Protein AF-A0AAD5LIH3-F1 (afdb_monomer)

Radius of gyration: 23.71 Å; Cα contacts (8 Å, |Δi|>4): 132; chains: 1; bounding box: 50×35×75 Å

Structure (mmCIF, N/CA/C/O backbone):
data_AF-A0AAD5LIH3-F1
#
_entry.id   AF-A0AAD5LIH3-F1
#
loop_
_atom_site.group_PDB
_atom_site.id
_atom_site.type_symbol
_atom_site.label_atom_id
_atom_site.label_alt_id
_atom_site.label_comp_id
_atom_site.label_asym_id
_atom_site.label_entity_id
_atom_site.label_seq_id
_atom_site.pdbx_PDB_ins_code
_atom_site.Cartn_x
_atom_site.Cartn_y
_atom_site.Cartn_z
_atom_site.occupancy
_atom_site.B_iso_or_equiv
_atom_site.auth_seq_id
_atom_site.auth_comp_id
_atom_site.auth_asym_id
_atom_site.auth_atom_id
_atom_site.pdbx_PDB_model_num
ATOM 1 N N . MET A 1 1 ? 1.725 20.901 -11.394 1.00 54.34 1 MET A N 1
ATOM 2 C CA . MET A 1 1 ? 1.990 19.888 -10.342 1.00 54.34 1 MET A CA 1
ATOM 3 C C . MET A 1 1 ? 0.879 18.841 -10.185 1.00 54.34 1 MET A C 1
ATOM 5 O O . MET A 1 1 ? 1.201 17.726 -9.804 1.00 54.34 1 MET A O 1
ATOM 9 N N . GLY A 1 2 ? -0.390 19.129 -10.520 1.00 70.94 2 GLY A N 1
ATOM 10 C CA . GLY A 1 2 ? -1.503 18.180 -10.317 1.00 70.94 2 GLY A CA 1
ATOM 11 C C . GLY A 1 2 ? -1.483 16.903 -11.174 1.00 70.94 2 GLY A C 1
ATOM 12 O O . GLY A 1 2 ? -1.737 15.829 -10.645 1.00 70.94 2 GLY A O 1
ATOM 13 N N . ALA A 1 3 ? -1.128 16.981 -12.462 1.00 75.25 3 ALA A N 1
ATOM 14 C CA . ALA A 1 3 ? -1.187 15.821 -13.367 1.00 75.25 3 ALA A CA 1
ATOM 15 C C . ALA A 1 3 ? -0.212 14.690 -12.984 1.00 75.25 3 ALA A C 1
ATOM 17 O O . ALA A 1 3 ? -0.592 13.523 -12.972 1.00 75.25 3 ALA A O 1
ATOM 18 N N . ASN A 1 4 ? 1.020 15.033 -12.595 1.00 79.81 4 ASN A N 1
ATOM 19 C CA . ASN A 1 4 ? 2.014 14.049 -12.150 1.00 79.81 4 ASN A CA 1
ATOM 20 C C . ASN A 1 4 ? 1.585 13.374 -10.842 1.00 79.81 4 ASN A C 1
ATOM 22 O O . ASN A 1 4 ? 1.764 12.173 -10.677 1.00 79.81 4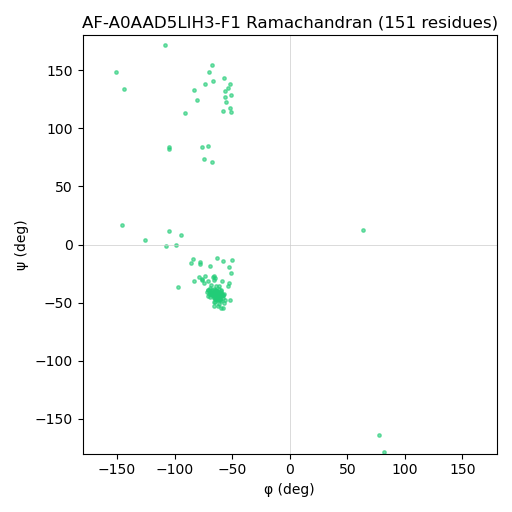 ASN A O 1
ATOM 26 N N . PHE A 1 5 ? 0.983 14.140 -9.928 1.00 79.31 5 PHE A N 1
ATOM 27 C CA . PHE A 1 5 ? 0.483 13.610 -8.662 1.00 79.31 5 PHE A CA 1
ATOM 28 C C . PHE A 1 5 ? -0.718 12.683 -8.873 1.00 79.31 5 PHE A C 1
ATOM 30 O O . PHE A 1 5 ? -0.786 11.613 -8.270 1.00 79.31 5 PHE A O 1
ATOM 37 N N . PHE A 1 6 ? -1.632 13.064 -9.769 1.00 84.19 6 PHE A N 1
ATOM 38 C CA . PHE A 1 6 ? -2.759 12.231 -10.173 1.00 84.19 6 PHE A CA 1
ATOM 39 C C . PHE A 1 6 ? -2.285 10.909 -10.782 1.00 84.19 6 PHE A C 1
ATOM 41 O O . PHE A 1 6 ? -2.724 9.854 -10.339 1.00 84.19 6 PHE A O 1
ATOM 48 N N . LEU A 1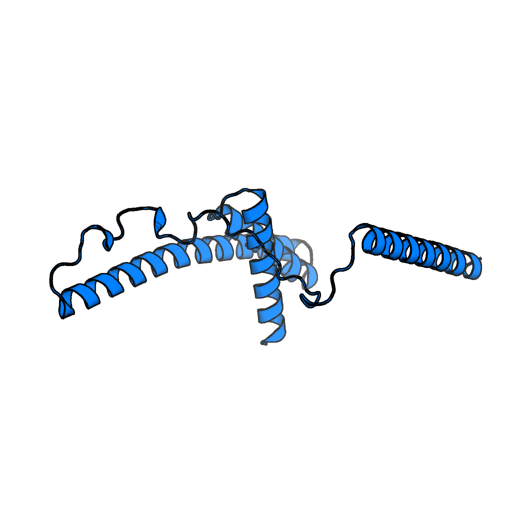 7 ? -1.340 10.957 -11.727 1.00 85.56 7 LEU A N 1
ATOM 49 C CA . LEU A 1 7 ? -0.777 9.764 -12.361 1.00 85.56 7 LEU A CA 1
ATOM 50 C C . LEU A 1 7 ? -0.152 8.825 -11.330 1.00 85.56 7 LEU A C 1
ATOM 52 O O . LEU A 1 7 ? -0.581 7.681 -11.229 1.00 85.56 7 LEU A O 1
ATOM 56 N N . VAL A 1 8 ? 0.774 9.317 -10.503 1.00 84.69 8 VAL A N 1
ATOM 57 C CA . VAL A 1 8 ? 1.420 8.511 -9.452 1.00 84.69 8 VAL A CA 1
ATOM 58 C C . VAL A 1 8 ? 0.390 7.902 -8.497 1.00 84.69 8 VAL A C 1
ATOM 60 O O . VAL A 1 8 ? 0.483 6.720 -8.175 1.00 84.69 8 VAL A O 1
ATOM 63 N N . SER A 1 9 ? -0.622 8.672 -8.089 1.00 82.75 9 SER A N 1
ATOM 64 C CA . SER A 1 9 ? -1.673 8.184 -7.187 1.00 82.75 9 SER A CA 1
ATOM 65 C C . SER A 1 9 ? -2.549 7.119 -7.849 1.00 82.75 9 SER A C 1
ATOM 67 O O . SER A 1 9 ? -2.837 6.096 -7.237 1.00 82.75 9 SER A O 1
ATOM 69 N N . SER A 1 10 ? -2.951 7.329 -9.105 1.00 86.62 10 SER A N 1
ATOM 70 C CA . SER A 1 10 ? -3.769 6.372 -9.855 1.00 86.62 10 SER A CA 1
ATOM 71 C C . SER A 1 10 ? -3.020 5.062 -10.111 1.00 86.62 10 SER A C 1
ATOM 73 O O . SER A 1 10 ? -3.580 3.988 -9.901 1.00 86.62 10 SER A O 1
ATOM 75 N N . THR A 1 11 ? -1.734 5.131 -10.466 1.00 87.50 11 THR A N 1
ATOM 76 C CA . THR A 1 11 ? -0.868 3.962 -10.662 1.00 87.50 11 THR A CA 1
ATOM 77 C C . THR A 1 11 ? -0.682 3.195 -9.356 1.00 87.50 11 THR A C 1
ATOM 79 O O . THR A 1 11 ? -0.807 1.975 -9.336 1.00 87.50 11 THR A O 1
ATOM 82 N N . TYR A 1 12 ? -0.464 3.901 -8.243 1.00 87.62 12 TYR A N 1
ATOM 83 C CA . TYR A 1 12 ? -0.374 3.270 -6.929 1.00 87.62 12 TYR A CA 1
ATOM 84 C C . TYR A 1 12 ? -1.677 2.551 -6.548 1.00 87.62 12 TYR A C 1
ATOM 86 O O . TYR A 1 12 ? -1.639 1.376 -6.199 1.00 87.62 12 TYR A O 1
ATOM 94 N N . LEU A 1 13 ? -2.826 3.230 -6.649 1.00 86.38 13 LEU A N 1
ATOM 95 C CA . LEU A 1 13 ? -4.124 2.668 -6.257 1.00 86.38 13 LEU A CA 1
ATOM 96 C C . LEU A 1 13 ? -4.518 1.466 -7.118 1.00 86.38 13 LEU A C 1
ATOM 98 O O . LEU A 1 13 ? -5.001 0.468 -6.593 1.00 86.38 13 LEU A O 1
ATOM 102 N N . THR A 1 14 ? -4.298 1.550 -8.430 1.00 87.88 14 THR A N 1
ATOM 103 C CA . THR A 1 14 ? -4.582 0.439 -9.348 1.00 87.88 14 THR A CA 1
ATOM 104 C C . THR A 1 14 ? -3.694 -0.766 -9.058 1.00 87.88 14 THR A C 1
ATOM 106 O O . THR A 1 14 ? -4.204 -1.880 -8.978 1.00 87.88 14 THR A O 1
ATOM 109 N N . LEU A 1 15 ? -2.393 -0.563 -8.828 1.00 87.62 15 LEU A N 1
ATOM 110 C CA . LEU A 1 15 ? -1.489 -1.647 -8.441 1.00 87.62 15 LEU A CA 1
ATOM 111 C C . LEU A 1 15 ? -1.861 -2.249 -7.086 1.00 87.62 15 LEU A C 1
ATOM 113 O O . LEU A 1 15 ? -1.861 -3.469 -6.954 1.00 87.62 15 LEU A O 1
ATOM 117 N N . GLU A 1 16 ? -2.207 -1.424 -6.098 1.00 85.88 16 GLU A N 1
ATOM 118 C CA . GLU A 1 16 ? -2.651 -1.902 -4.787 1.00 85.88 16 GLU A CA 1
ATOM 119 C C . GLU A 1 16 ? -3.894 -2.793 -4.921 1.00 85.88 16 GLU A C 1
ATOM 121 O O . GLU A 1 16 ? -3.933 -3.870 -4.332 1.00 85.88 16 GLU A O 1
ATOM 126 N N . GLU A 1 17 ? -4.875 -2.387 -5.731 1.00 83.44 17 GLU A N 1
ATOM 127 C CA . GLU A 1 17 ? -6.113 -3.142 -5.935 1.00 83.44 17 GLU A CA 1
ATOM 128 C C . GLU A 1 17 ? -5.874 -4.456 -6.693 1.00 83.44 17 GLU A C 1
ATOM 130 O O . GLU A 1 17 ? -6.382 -5.502 -6.294 1.00 83.44 17 GLU A O 1
ATOM 135 N N . VAL A 1 18 ? -5.047 -4.437 -7.746 1.00 85.31 18 VAL A N 1
ATOM 136 C CA . VAL A 1 18 ? -4.687 -5.643 -8.511 1.00 85.31 18 VAL A CA 1
ATOM 137 C C . VAL A 1 18 ? -3.929 -6.640 -7.636 1.00 85.31 18 VAL A C 1
ATOM 139 O O . VAL A 1 18 ? -4.247 -7.830 -7.644 1.00 85.31 18 VAL A O 1
ATOM 142 N N . ILE A 1 19 ? -2.946 -6.170 -6.861 1.00 83.94 19 ILE A N 1
ATOM 143 C CA . ILE A 1 19 ? -2.170 -7.033 -5.966 1.00 83.94 19 ILE A CA 1
ATOM 144 C C . ILE A 1 19 ? -3.083 -7.583 -4.871 1.00 83.94 19 ILE A C 1
ATOM 146 O O . ILE A 1 19 ? -3.062 -8.787 -4.642 1.00 83.94 19 ILE A O 1
ATOM 150 N N . ALA A 1 20 ? -3.923 -6.747 -4.248 1.00 82.31 20 ALA A N 1
ATOM 151 C CA . ALA A 1 20 ? -4.863 -7.190 -3.218 1.00 82.31 20 ALA A CA 1
ATOM 152 C C . ALA A 1 20 ? -5.838 -8.245 -3.751 1.00 82.31 20 ALA A C 1
ATOM 154 O O . ALA A 1 20 ? -6.102 -9.235 -3.073 1.00 82.31 20 ALA A O 1
ATOM 155 N N . HIS A 1 21 ? -6.341 -8.060 -4.973 1.00 81.88 21 HIS A N 1
ATOM 156 C CA . HIS A 1 21 ? -7.215 -9.021 -5.635 1.00 81.88 21 HIS A CA 1
ATOM 157 C C . HIS A 1 21 ? -6.510 -10.359 -5.885 1.00 81.88 21 HIS A C 1
ATOM 159 O O . HIS A 1 21 ? -7.092 -11.413 -5.647 1.00 81.88 21 HIS A O 1
ATOM 165 N N . GLN A 1 22 ? -5.248 -10.341 -6.323 1.00 82.00 22 GLN A N 1
ATOM 166 C CA . GLN A 1 22 ? -4.478 -11.568 -6.551 1.00 82.00 22 GLN A CA 1
ATOM 167 C C . GLN A 1 22 ? -4.092 -12.289 -5.256 1.00 82.00 22 GLN A C 1
ATOM 169 O O . GLN A 1 22 ? -4.114 -13.516 -5.206 1.00 82.00 22 GLN A O 1
ATOM 174 N N . THR A 1 23 ? -3.732 -11.552 -4.207 1.00 80.00 23 THR A N 1
ATOM 175 C CA . THR A 1 23 ? -3.326 -12.134 -2.919 1.00 80.00 23 THR A CA 1
ATOM 176 C C . THR A 1 23 ? -4.517 -12.476 -2.023 1.00 80.00 23 THR A C 1
ATOM 178 O O . THR A 1 23 ? -4.341 -13.142 -1.003 1.00 80.00 23 THR A O 1
ATOM 181 N N . GLY A 1 24 ? -5.719 -11.999 -2.366 1.00 75.81 24 GLY A N 1
ATOM 182 C CA . GLY A 1 24 ? -6.924 -12.104 -1.542 1.00 75.81 24 GLY A CA 1
ATOM 183 C C . GLY A 1 24 ? -6.820 -11.355 -0.210 1.00 75.81 24 GLY A C 1
ATOM 184 O O . GLY A 1 24 ? -7.624 -11.595 0.690 1.00 75.81 24 GLY A O 1
ATOM 185 N N . ARG A 1 25 ? -5.806 -10.494 -0.045 1.00 74.31 25 ARG A N 1
ATOM 186 C CA . ARG A 1 25 ? -5.497 -9.792 1.206 1.00 74.31 25 ARG A CA 1
ATOM 187 C C . ARG A 1 25 ? -4.983 -8.389 0.930 1.00 74.31 25 ARG A C 1
ATOM 189 O O . ARG A 1 25 ? -4.080 -8.184 0.114 1.00 74.31 25 ARG A O 1
ATOM 196 N N . ARG A 1 26 ? -5.514 -7.421 1.670 1.00 76.19 26 ARG A N 1
ATOM 197 C CA . ARG A 1 26 ? -5.064 -6.032 1.631 1.00 76.19 26 ARG A CA 1
ATOM 198 C C . ARG A 1 26 ? -4.251 -5.751 2.892 1.00 76.19 26 ARG A C 1
ATOM 200 O O . ARG A 1 26 ? -4.770 -5.216 3.857 1.00 76.19 26 ARG A O 1
ATOM 207 N N . ASP A 1 27 ? -2.976 -6.136 2.868 1.00 80.19 27 ASP A N 1
ATOM 208 C CA . ASP A 1 27 ? -2.047 -5.980 3.995 1.00 80.19 27 ASP A CA 1
ATOM 209 C C . ASP A 1 27 ? -1.004 -4.884 3.712 1.00 80.19 27 ASP A C 1
ATOM 211 O O . ASP A 1 27 ? -0.857 -4.408 2.582 1.00 80.19 27 ASP A O 1
ATOM 215 N N . TRP A 1 28 ? -0.208 -4.519 4.724 1.00 81.12 28 TRP A N 1
ATOM 216 C CA . TRP A 1 28 ? 0.915 -3.581 4.570 1.00 81.12 28 TRP A CA 1
ATOM 217 C C . TRP A 1 28 ? 1.878 -3.993 3.445 1.00 81.12 28 TRP A C 1
ATOM 219 O O . TRP A 1 28 ? 2.412 -3.131 2.750 1.00 81.12 28 TRP A O 1
ATOM 229 N N . ALA A 1 29 ? 2.049 -5.301 3.220 1.00 83.69 29 ALA A N 1
ATOM 230 C CA . ALA A 1 29 ? 2.863 -5.846 2.138 1.00 83.69 29 ALA A CA 1
ATOM 231 C C . ALA A 1 29 ? 2.306 -5.472 0.755 1.00 83.69 29 ALA A C 1
ATOM 233 O O . ALA A 1 29 ? 3.071 -5.086 -0.126 1.00 83.69 29 ALA A O 1
ATOM 234 N N . THR A 1 30 ? 0.982 -5.507 0.575 1.00 84.56 30 THR A N 1
ATOM 235 C CA . THR A 1 30 ? 0.308 -5.086 -0.661 1.00 84.56 30 THR A CA 1
ATOM 236 C C . THR A 1 30 ? 0.595 -3.610 -0.951 1.00 84.56 30 THR A C 1
ATOM 238 O O . THR A 1 30 ? 1.015 -3.265 -2.057 1.00 84.56 30 THR A O 1
ATOM 241 N N . GLY A 1 31 ? 0.464 -2.748 0.066 1.00 83.19 31 GLY A N 1
ATOM 242 C CA . GLY A 1 31 ? 0.799 -1.324 -0.036 1.00 83.19 31 GLY A CA 1
ATOM 243 C C . GLY A 1 31 ? 2.283 -1.086 -0.336 1.00 83.19 31 GLY A C 1
ATOM 244 O O . GLY A 1 31 ? 2.623 -0.273 -1.195 1.00 83.19 31 GLY A O 1
ATOM 245 N N . SER A 1 32 ? 3.187 -1.834 0.303 1.00 87.38 32 SER A N 1
ATOM 246 C CA . SER A 1 32 ? 4.627 -1.742 0.043 1.00 87.38 32 SER A CA 1
ATOM 247 C C . SER A 1 32 ? 5.018 -2.176 -1.365 1.00 87.38 32 SER A C 1
ATOM 249 O O . SER A 1 32 ? 5.849 -1.517 -1.984 1.00 87.38 32 SER A O 1
ATOM 251 N N . VAL A 1 33 ? 4.441 -3.254 -1.897 1.00 90.31 33 VAL A N 1
ATOM 252 C CA . VAL A 1 33 ? 4.761 -3.733 -3.250 1.00 90.31 33 VAL A CA 1
ATOM 253 C C . VAL A 1 33 ? 4.233 -2.758 -4.304 1.00 90.31 33 VAL A C 1
ATOM 255 O O . VAL A 1 33 ? 4.982 -2.376 -5.205 1.00 90.31 33 VAL A O 1
ATOM 258 N N . ALA A 1 34 ? 2.993 -2.280 -4.156 1.00 88.31 34 ALA A N 1
ATOM 259 C CA . ALA A 1 34 ? 2.431 -1.249 -5.031 1.00 88.31 34 ALA A CA 1
ATOM 260 C C . ALA A 1 34 ? 3.264 0.045 -4.986 1.00 88.31 34 ALA A C 1
ATOM 262 O O . ALA A 1 34 ? 3.583 0.638 -6.023 1.00 88.31 34 ALA A O 1
ATOM 263 N N . GLY A 1 35 ? 3.684 0.450 -3.785 1.00 87.94 35 GLY A N 1
ATOM 264 C CA . GLY A 1 35 ? 4.563 1.591 -3.557 1.00 87.94 35 GLY A CA 1
ATOM 265 C C . GLY A 1 35 ? 5.941 1.422 -4.197 1.00 87.94 35 GLY A C 1
ATOM 266 O O . GLY A 1 35 ? 6.411 2.336 -4.874 1.00 87.94 35 GLY A O 1
ATOM 267 N N . ALA A 1 36 ? 6.570 0.253 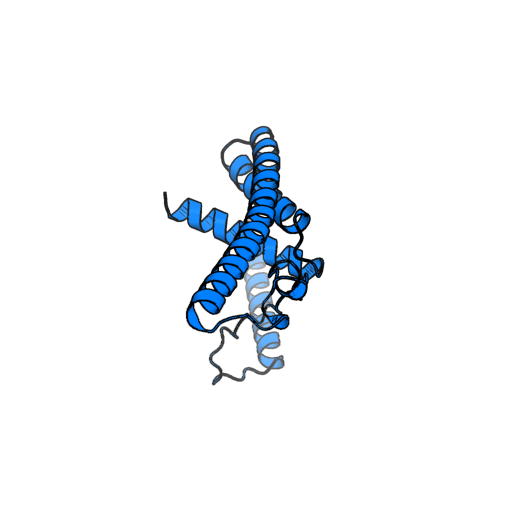-4.049 1.00 91.00 36 ALA A N 1
ATOM 268 C CA . ALA A 1 36 ? 7.864 -0.056 -4.655 1.00 91.00 36 ALA A CA 1
ATOM 269 C C . ALA A 1 36 ? 7.817 -0.005 -6.180 1.00 91.00 36 ALA A C 1
ATOM 271 O O . ALA A 1 36 ? 8.676 0.619 -6.805 1.00 91.00 36 ALA A O 1
ATOM 272 N N . ALA A 1 37 ? 6.804 -0.636 -6.776 1.00 88.88 37 ALA A N 1
ATOM 273 C CA . ALA A 1 37 ? 6.621 -0.656 -8.219 1.00 88.88 37 ALA A CA 1
ATOM 274 C C . ALA A 1 37 ? 6.409 0.763 -8.763 1.00 88.88 37 ALA A C 1
ATOM 276 O O . ALA A 1 37 ? 7.103 1.183 -9.687 1.00 88.88 37 ALA A O 1
ATOM 277 N N . THR A 1 38 ? 5.522 1.536 -8.133 1.00 89.19 38 THR A N 1
ATOM 278 C CA . THR A 1 38 ? 5.209 2.905 -8.560 1.00 89.19 38 THR A CA 1
ATOM 279 C C . THR A 1 38 ? 6.413 3.834 -8.386 1.00 89.19 38 THR A C 1
ATOM 281 O O . THR A 1 38 ? 6.845 4.491 -9.334 1.00 89.19 38 THR A O 1
ATOM 284 N N . GLY A 1 39 ? 7.002 3.873 -7.189 1.00 86.25 39 GLY A N 1
ATOM 285 C CA . GLY A 1 39 ? 8.137 4.743 -6.881 1.00 86.25 39 GLY A CA 1
ATOM 286 C C . GLY A 1 39 ? 9.385 4.392 -7.689 1.00 86.25 39 GLY A C 1
ATOM 287 O O . GLY A 1 39 ? 10.069 5.285 -8.190 1.00 86.25 39 GLY A O 1
ATOM 288 N N . GLY A 1 40 ? 9.654 3.098 -7.878 1.00 87.25 40 GLY A N 1
ATOM 289 C CA . GLY A 1 40 ? 10.784 2.629 -8.670 1.00 87.25 40 GLY A CA 1
ATOM 290 C C . GLY A 1 40 ? 10.637 2.921 -10.157 1.00 87.25 40 GLY A C 1
ATOM 291 O O . GLY A 1 40 ? 11.598 3.364 -10.787 1.00 87.25 40 GLY A O 1
ATOM 292 N N . PHE A 1 41 ? 9.431 2.752 -10.705 1.00 88.50 41 PHE A N 1
ATOM 293 C CA . PHE A 1 41 ? 9.137 3.052 -12.103 1.00 88.50 41 PHE A CA 1
ATOM 294 C C . PHE A 1 41 ? 9.346 4.537 -12.423 1.00 88.50 41 PHE A C 1
ATOM 296 O O . PHE A 1 41 ? 10.129 4.871 -13.313 1.00 88.50 41 PHE A O 1
ATOM 303 N N . TYR A 1 42 ? 8.724 5.443 -11.660 1.00 87.00 42 TYR A N 1
ATOM 304 C CA . TYR A 1 42 ? 8.824 6.880 -11.935 1.00 87.00 42 TYR A CA 1
ATOM 305 C C . TYR A 1 42 ? 10.212 7.454 -11.617 1.00 87.00 42 TYR A C 1
ATOM 307 O O . TYR A 1 42 ? 10.731 8.258 -12.392 1.00 87.00 42 TYR A O 1
ATOM 315 N N . ALA A 1 43 ? 10.863 7.026 -10.528 1.00 85.50 43 ALA A N 1
ATOM 316 C CA . ALA A 1 43 ? 12.223 7.478 -10.221 1.00 85.50 43 ALA A CA 1
ATOM 317 C C . ALA A 1 43 ? 13.257 6.937 -11.227 1.00 85.50 43 ALA A C 1
ATOM 319 O O . ALA A 1 43 ? 14.211 7.640 -11.584 1.00 85.50 43 ALA A O 1
ATOM 320 N N . GLY A 1 44 ? 13.047 5.708 -11.712 1.00 83.31 44 GLY A N 1
ATOM 321 C CA . GLY A 1 44 ? 13.864 5.073 -12.743 1.00 83.31 44 GLY A CA 1
ATOM 322 C C . GLY A 1 44 ? 13.751 5.770 -14.097 1.00 83.31 44 GLY A C 1
ATOM 323 O O . GLY A 1 44 ? 14.775 6.028 -14.727 1.00 83.31 44 GLY A O 1
ATOM 324 N N . LEU A 1 45 ? 12.532 6.144 -14.497 1.00 85.75 45 LEU A N 1
ATOM 325 C CA . LEU A 1 45 ? 12.262 6.898 -15.727 1.00 85.75 45 LEU A CA 1
ATOM 326 C C . LEU A 1 45 ? 12.972 8.253 -15.760 1.00 85.75 45 LEU A C 1
ATOM 328 O O . LEU A 1 45 ? 13.516 8.642 -16.788 1.00 85.75 45 LEU A O 1
ATOM 332 N N . VAL A 1 46 ? 12.974 8.972 -14.637 1.00 82.00 46 VAL A N 1
ATOM 333 C CA . VAL A 1 46 ? 13.509 10.341 -14.578 1.00 82.00 46 VAL A CA 1
ATOM 334 C C . VAL A 1 46 ? 15.027 10.368 -14.394 1.0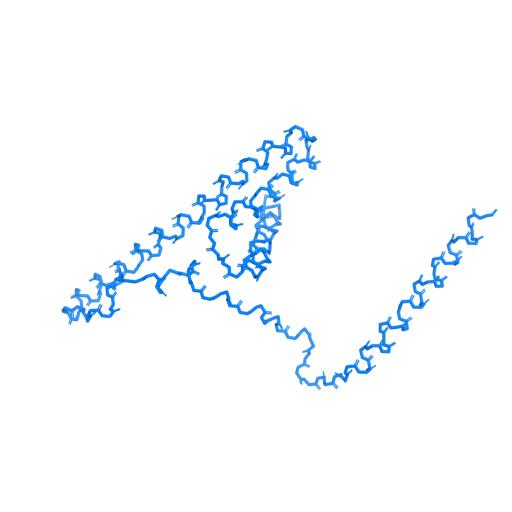0 82.00 46 VAL A C 1
ATOM 336 O O . VAL A 1 46 ? 15.683 11.309 -14.833 1.00 82.00 46 VAL A O 1
ATOM 339 N N . SER A 1 47 ? 15.604 9.378 -13.709 1.00 80.56 47 SER A N 1
ATOM 340 C CA . SER A 1 47 ? 16.972 9.514 -13.183 1.00 80.56 47 SER A CA 1
ATOM 341 C C . SER A 1 47 ? 17.809 8.229 -13.170 1.00 80.56 47 SER A C 1
ATOM 343 O O . SER A 1 47 ? 18.856 8.168 -12.523 1.00 80.56 47 SER A O 1
ATOM 345 N N . GLY A 1 48 ? 17.386 7.212 -13.924 1.00 83.31 48 GLY A N 1
ATOM 346 C CA . GLY A 1 48 ? 18.159 5.998 -14.166 1.00 83.31 48 GLY A CA 1
ATOM 347 C C . GLY A 1 48 ? 18.072 4.949 -13.052 1.00 83.31 48 GLY A C 1
ATOM 348 O O . GLY A 1 48 ? 17.376 5.094 -12.047 1.00 83.31 48 GLY A O 1
ATOM 349 N N . ARG A 1 49 ? 18.801 3.842 -13.239 1.00 83.50 49 ARG A N 1
ATOM 350 C CA . ARG A 1 49 ? 18.622 2.591 -12.475 1.00 83.50 49 ARG A CA 1
ATOM 351 C C . ARG A 1 49 ? 18.849 2.726 -10.962 1.00 83.50 49 ARG A C 1
ATOM 353 O O . ARG A 1 49 ? 18.075 2.174 -10.186 1.00 83.50 49 ARG A O 1
ATOM 360 N N . LEU A 1 50 ? 19.875 3.467 -10.535 1.00 86.06 50 LEU A N 1
ATOM 361 C CA . LEU A 1 50 ? 20.186 3.665 -9.108 1.00 86.06 50 LEU A CA 1
ATOM 362 C C . LEU A 1 50 ? 19.092 4.459 -8.384 1.00 86.06 50 LEU A C 1
ATOM 364 O O . LEU A 1 50 ? 18.694 4.108 -7.275 1.00 86.06 50 LEU A O 1
ATOM 368 N N . ARG A 1 51 ? 18.563 5.496 -9.037 1.00 84.00 51 ARG A N 1
ATOM 369 C CA . ARG A 1 51 ? 17.444 6.281 -8.511 1.00 84.00 51 ARG A CA 1
ATOM 370 C C . ARG A 1 51 ? 16.136 5.499 -8.546 1.00 84.00 51 ARG A C 1
ATOM 372 O O . ARG A 1 51 ? 15.336 5.659 -7.635 1.00 84.00 51 ARG A O 1
ATOM 379 N N . GLY A 1 52 ? 15.958 4.600 -9.515 1.00 83.75 52 GLY A N 1
ATOM 380 C CA . GLY A 1 52 ? 14.865 3.625 -9.516 1.00 83.75 52 GLY A CA 1
ATOM 381 C C . GLY A 1 52 ? 14.870 2.728 -8.274 1.00 83.75 52 GLY A C 1
ATOM 382 O O . GLY A 1 52 ? 13.835 2.558 -7.642 1.00 83.75 52 GLY A O 1
ATOM 383 N N . LEU A 1 53 ? 16.030 2.220 -7.845 1.00 88.56 53 LEU A N 1
ATOM 384 C CA . LEU A 1 53 ? 16.123 1.417 -6.615 1.00 88.56 53 LEU A CA 1
ATOM 385 C C . LEU A 1 53 ? 15.798 2.231 -5.353 1.00 88.56 53 LEU A C 1
ATOM 387 O O . LEU A 1 53 ? 15.055 1.767 -4.490 1.00 88.56 53 LEU A O 1
ATOM 391 N N . GLN A 1 54 ? 16.304 3.462 -5.260 1.00 89.50 54 GLN A N 1
ATOM 392 C CA . GLN A 1 54 ? 15.983 4.363 -4.147 1.00 89.50 54 GLN A CA 1
ATOM 393 C C . GLN A 1 54 ? 14.499 4.749 -4.137 1.00 89.50 54 GLN A C 1
ATOM 395 O O . GLN A 1 54 ? 13.869 4.754 -3.081 1.00 89.50 54 GLN A O 1
ATOM 400 N N . GLY A 1 55 ? 13.926 5.019 -5.312 1.00 85.88 55 GLY A N 1
ATOM 401 C CA . GLY A 1 55 ? 12.504 5.298 -5.485 1.00 85.88 55 GLY A CA 1
ATOM 402 C C . GLY A 1 55 ? 11.626 4.106 -5.121 1.00 85.88 55 GLY A C 1
ATOM 403 O O . GLY A 1 55 ? 10.576 4.299 -4.517 1.00 85.88 55 GLY A O 1
ATOM 404 N N . ALA A 1 56 ? 12.069 2.879 -5.404 1.00 89.75 56 ALA A N 1
ATOM 405 C CA . ALA A 1 56 ? 11.372 1.670 -4.981 1.00 89.75 56 ALA A CA 1
ATOM 406 C C . ALA A 1 56 ? 11.384 1.518 -3.452 1.00 89.75 56 ALA A C 1
ATOM 408 O O . ALA A 1 56 ? 10.344 1.261 -2.852 1.00 89.75 56 ALA A O 1
ATOM 409 N N . ALA A 1 57 ? 12.528 1.739 -2.799 1.00 90.38 57 ALA A N 1
ATOM 410 C CA . ALA A 1 57 ? 12.620 1.679 -1.339 1.00 90.38 57 ALA A CA 1
ATOM 411 C C . ALA A 1 57 ? 11.767 2.767 -0.658 1.00 90.38 57 ALA A C 1
ATOM 413 O O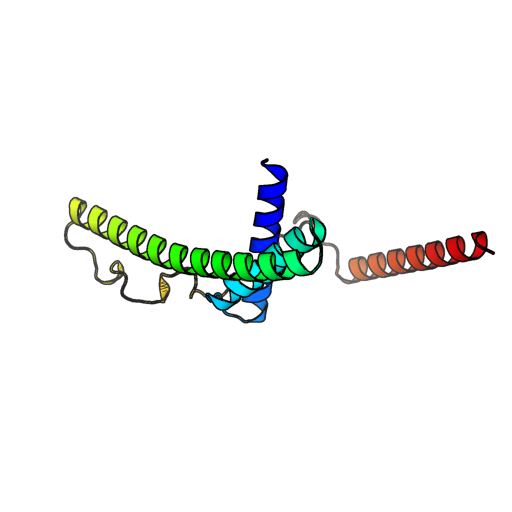 . ALA A 1 57 ? 10.994 2.475 0.255 1.00 90.38 57 ALA A O 1
ATOM 414 N N . ALA A 1 58 ? 11.857 4.011 -1.138 1.00 89.50 58 ALA A N 1
ATOM 415 C CA . ALA A 1 58 ? 11.050 5.121 -0.635 1.00 89.50 58 ALA A CA 1
ATOM 416 C C . ALA A 1 58 ? 9.549 4.890 -0.881 1.00 89.50 58 ALA A C 1
ATOM 418 O O . ALA A 1 58 ? 8.730 5.127 0.005 1.00 89.50 58 ALA A O 1
ATOM 419 N N . GLY A 1 59 ? 9.196 4.373 -2.059 1.00 87.81 59 GLY A N 1
ATOM 420 C CA . GLY A 1 59 ? 7.832 4.007 -2.417 1.00 87.81 59 GLY A CA 1
ATOM 421 C C . GLY A 1 59 ? 7.269 2.895 -1.533 1.00 87.81 59 GLY A C 1
ATOM 422 O O . GLY A 1 59 ? 6.144 3.018 -1.056 1.00 87.81 59 GLY A O 1
ATOM 423 N N . ALA A 1 60 ? 8.049 1.850 -1.240 1.00 89.12 60 ALA A N 1
ATOM 424 C CA . ALA A 1 60 ? 7.643 0.774 -0.334 1.00 89.12 60 ALA A CA 1
ATOM 425 C C . ALA A 1 60 ? 7.357 1.270 1.086 1.00 89.12 60 ALA A C 1
ATOM 427 O O . ALA A 1 60 ? 6.352 0.881 1.688 1.00 89.12 60 ALA A O 1
ATOM 428 N N . ALA A 1 61 ? 8.232 2.133 1.610 1.00 88.88 61 ALA A N 1
ATOM 429 C CA . ALA A 1 61 ? 8.070 2.730 2.930 1.00 88.88 61 ALA A CA 1
ATOM 430 C C . ALA A 1 61 ? 6.830 3.634 2.984 1.00 88.88 61 ALA A C 1
ATOM 432 O O . ALA A 1 61 ? 6.034 3.531 3.916 1.00 88.88 61 ALA A O 1
ATOM 433 N N . ALA A 1 62 ? 6.624 4.469 1.959 1.00 87.25 62 ALA A N 1
ATOM 434 C CA . ALA A 1 62 ? 5.435 5.307 1.846 1.00 87.25 62 ALA A CA 1
ATOM 435 C C . ALA A 1 62 ? 4.150 4.466 1.750 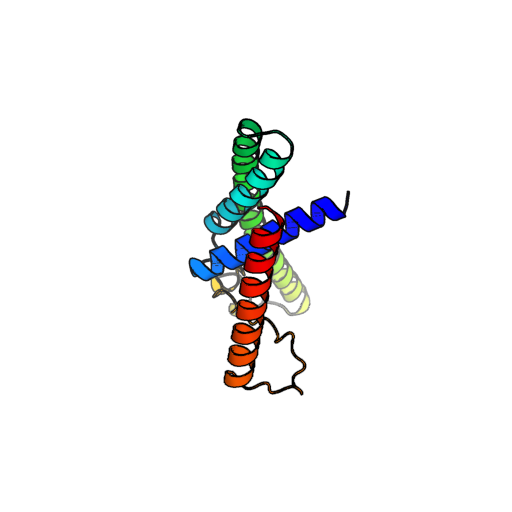1.00 87.25 62 ALA A C 1
ATOM 437 O O . ALA A 1 62 ? 3.185 4.749 2.456 1.00 87.25 62 ALA A O 1
ATOM 438 N N . GLY A 1 63 ? 4.149 3.397 0.949 1.00 84.44 63 GLY A N 1
ATOM 439 C CA . GLY A 1 63 ? 3.016 2.477 0.823 1.00 84.44 63 GLY A CA 1
ATOM 440 C C . GLY A 1 63 ? 2.654 1.778 2.139 1.00 84.44 63 GLY A C 1
ATOM 441 O O . GLY A 1 63 ? 1.483 1.745 2.520 1.00 84.44 63 GLY A O 1
ATOM 442 N N . ALA A 1 64 ? 3.650 1.301 2.897 1.00 85.62 64 ALA A N 1
ATOM 443 C CA . ALA A 1 64 ? 3.428 0.751 4.241 1.00 85.62 64 ALA A CA 1
ATOM 444 C C . ALA A 1 64 ? 2.877 1.802 5.216 1.00 85.62 64 ALA A C 1
ATOM 446 O O . ALA A 1 64 ? 1.949 1.526 5.977 1.00 85.62 64 ALA A O 1
ATOM 447 N N . ALA A 1 65 ? 3.437 3.014 5.196 1.00 85.06 65 ALA A N 1
ATOM 448 C CA . ALA A 1 65 ? 3.004 4.096 6.073 1.00 85.06 65 ALA A CA 1
ATOM 449 C C . ALA A 1 65 ? 1.551 4.510 5.797 1.00 85.06 65 ALA A C 1
ATOM 451 O O . ALA A 1 65 ? 0.790 4.734 6.737 1.00 85.06 65 ALA A O 1
ATOM 452 N N . VAL A 1 66 ? 1.139 4.556 4.525 1.00 83.69 66 VAL A N 1
ATOM 453 C CA . VAL A 1 66 ? -0.253 4.825 4.133 1.00 83.69 66 VAL A CA 1
ATOM 454 C C . VAL A 1 66 ? -1.190 3.759 4.692 1.00 83.69 66 VAL A C 1
ATOM 456 O O . VAL A 1 66 ? -2.243 4.100 5.230 1.00 83.69 66 VAL A O 1
ATOM 459 N N . PHE A 1 67 ? -0.808 2.483 4.621 1.00 80.81 67 PHE A N 1
ATOM 460 C CA . PHE A 1 67 ? -1.600 1.393 5.184 1.00 80.81 67 PHE A CA 1
ATOM 461 C C . PHE A 1 67 ? -1.807 1.552 6.697 1.00 80.81 67 PHE A C 1
ATOM 463 O O . PHE A 1 67 ? -2.941 1.622 7.171 1.00 80.81 67 PHE A O 1
ATOM 470 N N . LEU A 1 68 ? -0.711 1.691 7.449 1.00 81.44 68 LEU A N 1
ATOM 471 C CA . LEU A 1 68 ? -0.755 1.853 8.905 1.00 81.44 68 LEU A CA 1
ATOM 472 C C . LEU A 1 68 ? -1.507 3.127 9.317 1.00 81.44 68 LEU A C 1
ATOM 474 O O . LEU A 1 68 ? -2.281 3.118 10.276 1.00 81.44 68 LEU A O 1
ATOM 478 N N . GLY A 1 69 ? -1.327 4.212 8.560 1.00 81.12 69 GLY A N 1
ATOM 479 C CA . GLY A 1 69 ? -2.045 5.466 8.756 1.00 81.12 69 GLY A CA 1
ATOM 480 C C . GLY A 1 69 ? -3.552 5.315 8.548 1.00 81.12 69 GLY A C 1
ATOM 481 O O . GLY A 1 69 ? -4.329 5.832 9.349 1.00 81.12 69 GLY A O 1
ATOM 482 N N . ARG A 1 70 ? -3.989 4.559 7.529 1.00 77.94 70 ARG A N 1
ATOM 483 C CA . ARG A 1 70 ? -5.416 4.264 7.302 1.00 77.94 70 ARG A CA 1
ATOM 484 C C . ARG A 1 70 ? -6.015 3.464 8.455 1.00 77.94 70 ARG A C 1
ATOM 486 O O . ARG A 1 70 ? -7.116 3.791 8.894 1.00 77.94 70 ARG A O 1
ATOM 493 N N . GLU A 1 71 ? -5.299 2.475 8.989 1.00 76.12 71 GLU A N 1
ATOM 494 C CA . GLU A 1 71 ? -5.781 1.706 10.143 1.00 76.12 71 GLU A CA 1
ATOM 495 C C . GLU A 1 71 ? -5.937 2.574 11.396 1.00 76.12 71 GLU A C 1
ATOM 497 O O . GLU A 1 71 ? -6.968 2.517 12.072 1.00 76.12 71 GLU A O 1
ATOM 502 N N . GLN A 1 72 ? -4.938 3.407 11.703 1.00 80.62 72 GLN A N 1
ATOM 503 C CA . GLN A 1 72 ? -4.994 4.316 12.850 1.00 80.62 72 GLN A CA 1
ATOM 504 C C . GLN A 1 72 ? -6.094 5.367 12.691 1.00 80.62 72 GLN A C 1
ATOM 506 O O . GLN A 1 72 ? -6.843 5.624 13.636 1.00 80.62 72 GLN A O 1
ATOM 511 N N . PHE A 1 73 ? -6.233 5.937 11.493 1.00 81.12 73 PHE A N 1
ATOM 512 C CA . PHE A 1 73 ? -7.271 6.916 11.197 1.00 81.12 73 PHE A CA 1
ATOM 513 C C . PHE A 1 73 ? -8.674 6.319 11.329 1.00 81.12 73 PHE A C 1
ATOM 515 O O . PHE A 1 73 ? -9.552 6.949 11.918 1.00 81.12 73 PHE A O 1
ATOM 522 N N . HIS A 1 74 ? -8.896 5.093 10.845 1.00 75.31 74 HIS A N 1
ATOM 523 C CA . HIS A 1 74 ? -10.191 4.426 11.001 1.00 75.31 74 HIS A CA 1
ATOM 524 C C . HIS A 1 74 ? -10.520 4.129 12.456 1.00 75.31 74 HIS A C 1
ATOM 526 O O . HIS A 1 74 ? -11.644 4.406 12.875 1.00 75.31 74 HIS A O 1
ATOM 532 N N . LYS A 1 75 ? -9.550 3.645 13.242 1.00 77.75 75 LYS A N 1
ATOM 533 C CA . LYS A 1 75 ? -9.734 3.461 14.690 1.00 77.75 75 LYS A CA 1
ATOM 534 C C . LYS A 1 75 ? -10.130 4.773 15.356 1.00 77.75 75 LYS A C 1
ATOM 536 O O . LYS A 1 75 ? -11.150 4.825 16.032 1.00 77.75 75 LYS A O 1
ATOM 541 N N . TRP A 1 76 ? -9.387 5.847 15.093 1.00 83.31 76 TRP A N 1
ATOM 542 C CA . TRP A 1 76 ? -9.699 7.173 15.622 1.00 83.31 76 TRP A CA 1
ATOM 543 C C . TRP A 1 76 ? -11.098 7.655 15.213 1.00 83.31 76 TRP A C 1
ATOM 545 O O . TRP A 1 76 ? -11.862 8.121 16.058 1.00 83.31 76 TRP A O 1
ATOM 555 N N . ARG A 1 77 ? -11.465 7.504 13.935 1.00 81.75 77 ARG A N 1
ATOM 556 C CA . ARG A 1 77 ? -12.772 7.914 13.406 1.00 81.75 77 ARG A CA 1
ATOM 557 C C . ARG A 1 77 ? -13.916 7.169 14.091 1.00 81.75 77 ARG A C 1
ATOM 559 O O . ARG A 1 77 ? -14.910 7.800 14.441 1.00 81.75 77 ARG A O 1
ATOM 566 N N . LEU A 1 78 ? -13.775 5.856 14.284 1.00 78.31 78 LEU A N 1
ATOM 567 C CA . LEU A 1 78 ? -14.763 5.031 14.980 1.00 78.31 78 LEU A CA 1
ATOM 568 C C . LEU A 1 78 ? -14.875 5.431 16.451 1.00 78.31 78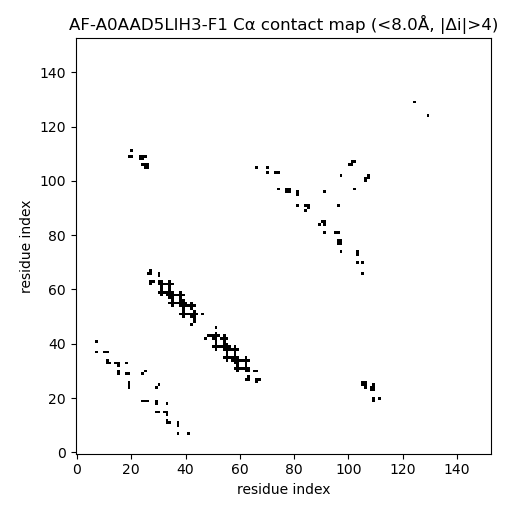 LEU A C 1
ATOM 570 O O . LEU A 1 78 ? -15.981 5.689 16.913 1.00 78.31 78 LEU A O 1
ATOM 574 N N . THR A 1 79 ? -13.751 5.591 17.155 1.00 81.19 79 THR A N 1
ATOM 575 C CA . THR A 1 79 ? -13.747 6.060 18.548 1.00 81.19 79 THR A CA 1
ATOM 576 C C . THR A 1 79 ? -14.457 7.406 18.682 1.00 81.19 79 THR A C 1
ATOM 578 O O . THR A 1 79 ? -15.356 7.548 19.504 1.00 81.19 79 THR A O 1
ATOM 581 N N . LYS A 1 80 ? -14.149 8.379 17.816 1.00 83.56 80 LYS A N 1
ATOM 582 C CA . LYS A 1 80 ? -14.813 9.691 17.826 1.00 83.56 80 LYS A CA 1
ATOM 583 C C . LYS A 1 80 ? -16.288 9.644 17.446 1.00 83.56 80 LYS A C 1
ATOM 585 O O . LYS A 1 80 ? -17.037 10.530 17.854 1.00 83.56 80 LYS A O 1
ATOM 590 N N . ALA A 1 81 ? -16.713 8.671 16.646 1.00 79.94 81 ALA A N 1
ATOM 591 C CA . ALA A 1 81 ? -18.125 8.471 16.345 1.00 79.94 81 ALA A CA 1
ATOM 592 C C . ALA A 1 81 ? -18.879 7.909 17.559 1.00 79.94 81 ALA A C 1
ATOM 594 O O . ALA A 1 81 ? -19.979 8.377 17.845 1.00 79.94 81 ALA A O 1
ATOM 595 N N . VAL A 1 82 ? -18.270 6.967 18.287 1.00 82.38 82 VAL A N 1
ATOM 596 C CA . VAL A 1 82 ? -18.825 6.407 19.528 1.00 82.38 82 VAL A CA 1
ATOM 597 C C . VAL A 1 82 ? -18.912 7.476 20.610 1.00 82.38 82 VAL A C 1
ATOM 599 O O . VAL A 1 82 ? -19.996 7.672 21.142 1.00 82.38 82 VAL A O 1
ATOM 602 N N . GLU A 1 83 ? -17.841 8.237 20.858 1.00 83.31 83 GLU A N 1
ATOM 603 C CA . GLU A 1 83 ? -17.850 9.346 21.830 1.00 83.31 83 GLU A CA 1
ATOM 604 C C . GLU A 1 83 ? -19.017 10.317 21.563 1.00 83.31 83 GLU A C 1
ATOM 606 O O . GLU A 1 83 ? -19.805 10.619 22.455 1.00 83.31 83 GLU A O 1
ATOM 611 N N . ARG A 1 84 ? -19.207 10.736 20.301 1.00 83.31 84 ARG A N 1
ATOM 612 C CA . ARG A 1 84 ? -20.317 11.626 19.909 1.00 83.31 84 ARG A CA 1
ATOM 613 C C . ARG A 1 84 ? -21.698 10.995 20.061 1.00 83.31 84 ARG A C 1
ATOM 615 O O . ARG A 1 84 ? -22.680 11.717 20.228 1.00 83.31 84 ARG A O 1
ATOM 622 N N . TYR A 1 85 ? -21.800 9.680 19.894 1.00 80.00 85 TYR A N 1
ATOM 623 C CA . TYR A 1 85 ? -23.048 8.962 20.120 1.00 80.00 85 TYR A CA 1
ATOM 624 C C . TYR A 1 85 ? -23.362 8.925 21.616 1.00 80.00 85 TYR A C 1
ATOM 626 O O . TYR A 1 85 ? -24.489 9.224 22.005 1.00 80.00 85 TYR A O 1
ATOM 634 N N . GLU A 1 86 ? -22.359 8.638 22.444 1.00 83.62 86 GLU A N 1
ATOM 635 C CA . GLU A 1 86 ? -22.502 8.544 23.895 1.00 83.62 86 GLU A CA 1
ATOM 636 C C . GLU A 1 86 ? -22.882 9.867 24.543 1.00 83.62 86 GLU A C 1
ATOM 638 O O . GLU A 1 86 ? -23.777 9.907 25.387 1.00 83.62 86 GLU A O 1
ATOM 643 N N . GLU A 1 87 ? -22.281 10.961 24.077 1.00 86.19 87 GLU A N 1
ATOM 644 C CA . GLU A 1 87 ? -22.642 12.316 24.494 1.00 86.19 87 GLU A CA 1
ATOM 645 C C . GLU A 1 87 ? -24.113 12.661 24.206 1.00 86.19 87 GLU A C 1
ATOM 647 O O . GLU A 1 87 ? -24.713 13.450 24.934 1.00 86.19 87 GLU A O 1
ATOM 652 N N . LYS A 1 88 ? -24.708 12.095 23.147 1.00 85.50 88 LYS A N 1
ATOM 653 C CA . LYS A 1 88 ? -26.069 12.441 22.700 1.00 85.50 88 LYS A CA 1
ATOM 654 C C . LYS A 1 88 ? -27.152 11.489 23.188 1.00 85.50 88 LYS A C 1
ATOM 656 O O . LYS A 1 88 ? -28.272 11.929 23.429 1.00 85.50 88 LYS A O 1
ATOM 661 N N . TYR A 1 89 ? -26.848 10.200 23.272 1.00 81.12 89 TYR A N 1
ATOM 662 C CA . TYR A 1 89 ? -27.845 9.143 23.452 1.00 81.12 89 TYR A CA 1
ATOM 663 C C . TYR A 1 89 ? -27.560 8.241 24.659 1.00 81.12 89 TYR A C 1
ATOM 665 O O . TYR A 1 89 ? -28.299 7.285 24.889 1.00 81.12 89 TYR A O 1
ATOM 673 N N . GLY A 1 90 ? -26.524 8.540 25.449 1.00 79.75 90 GLY A N 1
ATOM 674 C CA . GLY A 1 90 ? -26.088 7.683 26.548 1.00 79.75 90 GLY A CA 1
ATOM 675 C C . GLY A 1 90 ? -25.287 6.478 26.054 1.00 79.75 90 GLY A C 1
ATOM 676 O O . GLY A 1 90 ? -24.796 6.455 24.932 1.00 79.75 90 GLY A O 1
ATOM 677 N N . THR A 1 91 ? -25.114 5.468 26.901 1.00 78.75 91 THR A N 1
ATOM 678 C CA . THR A 1 91 ? -24.135 4.392 26.681 1.00 78.75 91 THR A CA 1
ATOM 679 C C . THR A 1 91 ? -24.329 3.688 25.334 1.00 78.75 91 THR A C 1
ATOM 681 O O . THR A 1 91 ? -25.404 3.153 25.048 1.00 78.75 91 THR A O 1
ATOM 684 N N . ALA A 1 92 ? -23.285 3.671 24.502 1.00 72.00 92 ALA A N 1
ATOM 685 C CA . ALA A 1 92 ? -23.358 3.041 23.194 1.00 72.00 92 ALA A CA 1
ATOM 686 C C . ALA A 1 92 ? -23.524 1.516 23.345 1.00 72.00 92 ALA A C 1
ATOM 688 O O . ALA A 1 92 ? -22.900 0.895 24.210 1.00 72.00 92 ALA A O 1
ATOM 689 N N . PRO A 1 93 ? -24.341 0.862 22.503 1.00 68.75 93 PRO A N 1
ATOM 690 C CA . PRO A 1 93 ? -24.390 -0.594 22.456 1.00 68.75 93 PRO A CA 1
ATOM 691 C C . PRO A 1 93 ? -23.006 -1.195 22.164 1.00 68.75 93 PRO A C 1
ATOM 693 O O . PRO A 1 93 ? -22.268 -0.679 21.325 1.00 68.75 93 PRO A O 1
ATOM 696 N N . LYS A 1 94 ? -22.679 -2.341 22.787 1.00 66.31 94 LYS A N 1
ATOM 697 C CA . LYS A 1 94 ? -21.375 -3.035 22.651 1.00 66.31 94 LYS A CA 1
ATOM 698 C C . LYS A 1 94 ? -20.923 -3.278 21.200 1.00 66.31 94 LYS A C 1
ATOM 700 O O . LYS A 1 94 ? -19.730 -3.396 20.950 1.00 66.31 94 LYS A O 1
ATOM 705 N N . VAL A 1 95 ? -21.872 -3.330 20.266 1.00 63.88 95 VAL A N 1
ATOM 706 C CA . VAL A 1 95 ? -21.662 -3.516 18.821 1.00 63.88 95 VAL A CA 1
ATOM 707 C C . VAL A 1 95 ? -20.932 -2.331 18.170 1.00 63.88 95 VAL A C 1
ATOM 709 O O . VAL A 1 95 ? -20.244 -2.519 17.173 1.00 63.88 95 VAL A O 1
ATOM 712 N N . TYR A 1 96 ? -21.049 -1.123 18.730 1.00 60.09 96 TYR A N 1
ATOM 713 C CA . TYR A 1 96 ? -20.412 0.083 18.189 1.00 60.09 96 TYR A CA 1
ATOM 714 C C . TYR A 1 96 ? -18.973 0.282 18.663 1.00 60.09 96 TYR A C 1
ATOM 716 O O . TYR A 1 96 ? -18.237 1.054 18.051 1.00 60.09 96 TYR A O 1
ATOM 724 N N . TYR A 1 97 ? -18.549 -0.412 19.722 1.00 64.88 97 TYR A N 1
ATOM 725 C CA . TYR A 1 97 ? -17.160 -0.339 20.155 1.00 64.88 97 TYR A CA 1
ATOM 726 C C . TYR A 1 97 ? -16.271 -1.124 19.189 1.00 64.88 97 TYR A C 1
ATOM 728 O O . TYR A 1 97 ? -16.628 -2.235 18.783 1.00 64.88 97 TYR A O 1
ATOM 736 N N . PRO A 1 98 ? -15.098 -0.579 18.830 1.00 60.00 98 PRO A N 1
ATOM 737 C CA . PRO A 1 98 ? -14.200 -1.173 17.851 1.00 60.00 98 PRO A CA 1
ATOM 738 C C . PRO A 1 98 ? -13.475 -2.390 18.450 1.00 60.00 98 PRO A C 1
ATOM 740 O O . PRO A 1 98 ? -12.292 -2.329 18.763 1.00 60.00 98 PRO A O 1
ATOM 743 N N . ASN A 1 99 ? -14.192 -3.502 18.621 1.00 54.66 99 ASN A N 1
ATOM 744 C CA . ASN A 1 99 ? -13.678 -4.741 19.214 1.00 54.66 99 ASN A CA 1
ATOM 745 C C . ASN A 1 99 ? -13.409 -5.852 18.192 1.00 54.66 99 ASN A C 1
ATOM 747 O O . ASN A 1 99 ? -13.176 -6.993 18.580 1.00 54.66 99 ASN A O 1
ATOM 751 N N . SER A 1 100 ? -13.419 -5.568 16.888 1.00 47.81 100 SER A N 1
ATOM 752 C CA . SER A 1 100 ? -13.039 -6.588 15.911 1.00 47.81 100 SER A CA 1
ATOM 753 C C . SER A 1 100 ? -12.424 -6.020 14.640 1.00 47.81 100 SER A C 1
ATOM 755 O O . SER A 1 100 ? -12.794 -4.952 14.150 1.00 47.81 100 SER A O 1
ATOM 757 N N . ASP A 1 101 ? -11.513 -6.821 14.091 1.00 50.88 101 ASP A N 1
ATOM 758 C CA . ASP A 1 101 ? -10.879 -6.695 12.778 1.00 50.88 101 ASP A CA 1
ATOM 759 C C . ASP A 1 101 ? -11.871 -6.487 11.614 1.00 50.88 101 ASP A C 1
ATOM 761 O O . ASP A 1 101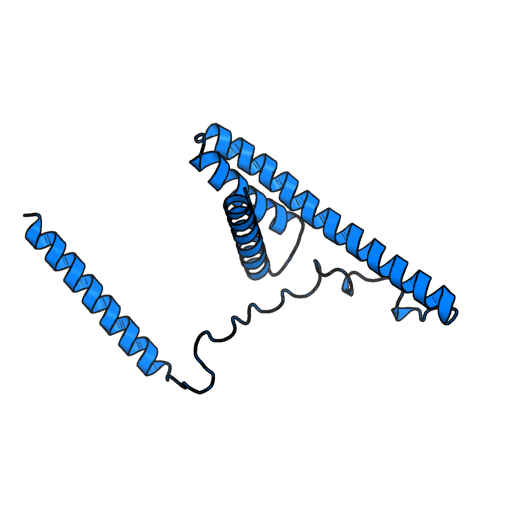 ? -11.466 -6.075 10.533 1.00 50.88 101 ASP A O 1
ATOM 765 N N . ALA A 1 102 ? -13.169 -6.716 11.838 1.00 43.53 102 ALA A N 1
ATOM 766 C CA . ALA A 1 102 ? -14.241 -6.571 10.858 1.00 43.53 102 ALA A CA 1
ATOM 767 C C . ALA A 1 102 ? -14.538 -5.115 10.442 1.00 43.53 102 ALA A C 1
ATOM 769 O O . ALA A 1 102 ? -15.159 -4.898 9.405 1.00 43.53 102 ALA A O 1
ATOM 770 N N . LEU A 1 103 ? -14.114 -4.116 11.227 1.00 46.31 103 LEU A N 1
ATOM 771 C CA . LEU A 1 103 ? -14.351 -2.693 10.926 1.00 46.31 103 LEU A CA 1
ATOM 772 C C . LEU A 1 103 ? -13.152 -1.989 10.276 1.00 46.31 103 LEU A C 1
ATOM 774 O O . LEU A 1 103 ? -13.225 -0.795 9.974 1.00 46.31 103 LEU A O 1
ATOM 778 N N . VAL A 1 104 ? -12.049 -2.705 10.053 1.00 51.34 104 VAL A N 1
ATOM 779 C CA . VAL A 1 104 ? -10.898 -2.167 9.331 1.00 51.34 104 VAL A CA 1
ATOM 780 C C . VAL A 1 104 ? -11.092 -2.491 7.852 1.00 51.34 104 VAL A C 1
ATOM 782 O O . VAL A 1 104 ? -11.057 -3.653 7.463 1.00 51.34 104 VAL A O 1
ATOM 785 N N . GLU A 1 105 ? -11.296 -1.473 7.008 1.00 51.09 105 GLU A N 1
ATOM 786 C CA . GLU A 1 105 ? -11.409 -1.638 5.542 1.00 51.09 105 GLU A CA 1
ATOM 787 C C . GLU A 1 105 ? -10.234 -2.420 4.924 1.00 51.09 105 GLU A C 1
ATOM 789 O O . GLU A 1 105 ? -10.360 -2.952 3.827 1.00 51.09 105 GLU A O 1
ATOM 794 N N . THR A 1 106 ? -9.101 -2.507 5.626 1.00 49.97 106 THR A N 1
ATOM 795 C CA . THR A 1 106 ? -7.926 -3.292 5.235 1.00 49.97 106 THR A CA 1
ATOM 796 C C . THR A 1 106 ? -8.117 -4.802 5.396 1.00 49.97 106 THR A C 1
ATOM 798 O O . THR A 1 106 ? -7.518 -5.571 4.658 1.00 49.97 106 THR A O 1
ATOM 801 N N . LYS A 1 107 ? -8.983 -5.251 6.308 1.00 47.72 107 LYS A N 1
ATOM 802 C CA . LYS A 1 107 ? -9.214 -6.676 6.600 1.00 47.72 107 LYS A CA 1
ATOM 803 C C . LYS A 1 107 ? -10.556 -7.207 6.086 1.00 47.72 107 LYS A C 1
ATOM 805 O O . LYS A 1 107 ? -10.855 -8.386 6.266 1.00 47.72 107 LYS A O 1
ATOM 810 N N . GLY A 1 108 ? -11.372 -6.358 5.460 1.00 49.81 108 GLY A N 1
ATOM 811 C CA . GLY A 1 108 ? -12.586 -6.794 4.771 1.00 49.81 108 GLY A CA 1
ATOM 812 C C . GLY A 1 108 ? -12.257 -7.638 3.531 1.00 49.81 108 GLY A C 1
ATOM 813 O O . GLY A 1 108 ? -11.175 -7.474 2.961 1.00 49.81 108 GLY A O 1
ATOM 814 N N . PRO A 1 109 ? -13.162 -8.533 3.086 1.00 50.62 109 PRO A N 1
ATOM 815 C CA . PRO A 1 109 ? -12.981 -9.228 1.817 1.00 50.62 109 PRO A CA 1
ATOM 816 C C . PRO A 1 109 ? -12.765 -8.191 0.713 1.00 50.62 109 PRO A C 1
ATOM 818 O O . PRO A 1 109 ? -13.470 -7.177 0.674 1.00 50.62 109 PRO A O 1
ATOM 821 N N . VAL A 1 110 ? -11.772 -8.433 -0.151 1.00 54.56 110 VAL A N 1
ATOM 822 C CA . VAL A 1 110 ? -11.505 -7.592 -1.323 1.00 54.56 110 VAL A CA 1
ATOM 823 C C . VAL A 1 110 ? -12.830 -7.443 -2.060 1.00 54.56 110 VAL A C 1
ATOM 825 O O . VAL A 1 110 ? -13.405 -8.442 -2.497 1.00 54.56 110 VAL A O 1
ATOM 828 N N . ARG A 1 111 ? -13.371 -6.218 -2.112 1.00 58.12 111 ARG A N 1
ATOM 829 C CA . ARG A 1 111 ? -14.593 -5.971 -2.880 1.00 58.12 111 ARG A CA 1
ATOM 830 C C . ARG A 1 111 ? -14.286 -6.420 -4.297 1.00 58.12 111 ARG A C 1
ATOM 832 O O . ARG A 1 111 ? -13.263 -6.017 -4.846 1.00 58.12 111 ARG A O 1
ATOM 839 N N . ALA A 1 112 ? -15.131 -7.284 -4.851 1.00 50.84 112 ALA A N 1
ATOM 840 C CA . ALA A 1 112 ? -14.986 -7.684 -6.236 1.00 50.84 112 ALA A CA 1
ATOM 841 C C . ALA A 1 112 ? -14.868 -6.409 -7.080 1.00 50.84 112 ALA A C 1
ATOM 843 O O . ALA A 1 112 ? -15.667 -5.481 -6.924 1.00 50.84 112 ALA A O 1
ATOM 844 N N . LEU A 1 113 ? -13.831 -6.349 -7.919 1.00 51.06 113 LEU A N 1
ATOM 845 C CA . LEU A 1 113 ? -13.678 -5.344 -8.965 1.00 51.06 113 LEU A CA 1
ATOM 846 C C . LEU A 1 113 ? -14.779 -5.599 -10.001 1.00 51.06 113 LEU A C 1
ATOM 848 O O . LEU A 1 113 ? -14.532 -6.095 -11.097 1.00 51.06 113 LEU A O 1
ATOM 852 N N . GLU A 1 114 ? -16.023 -5.308 -9.633 1.00 52.28 114 GLU A N 1
ATOM 853 C CA . GLU A 1 114 ? -17.122 -5.195 -10.574 1.00 52.28 114 GLU A CA 1
ATOM 854 C C . GLU A 1 114 ? -16.864 -3.913 -11.355 1.00 52.28 114 GLU A C 1
ATOM 856 O O . GLU A 1 114 ? -17.310 -2.826 -10.987 1.00 52.28 114 GLU A O 1
ATOM 861 N N . PHE A 1 115 ? -16.054 -4.022 -12.409 1.00 50.97 115 PHE A N 1
ATOM 862 C CA . PHE A 1 115 ? -15.981 -2.971 -13.403 1.00 50.97 115 PHE A CA 1
ATOM 863 C C . PHE A 1 115 ? -17.400 -2.802 -13.947 1.00 50.97 115 PHE A C 1
ATOM 865 O O . PHE A 1 115 ? -17.925 -3.751 -14.540 1.00 50.97 115 PHE A O 1
ATOM 872 N N . PRO A 1 116 ? -18.052 -1.643 -13.737 1.00 55.81 116 PRO A N 1
ATOM 873 C CA . PRO A 1 116 ? -19.338 -1.407 -14.364 1.00 55.81 116 PRO A CA 1
ATOM 874 C C . PRO A 1 116 ? -19.131 -1.580 -15.867 1.00 55.81 116 PRO A C 1
ATOM 876 O O . PRO A 1 116 ? -18.150 -1.070 -16.418 1.00 55.81 116 PRO A O 1
ATOM 879 N N . SER A 1 117 ? -20.007 -2.349 -16.519 1.00 54.22 117 SER A N 1
ATOM 880 C CA . SER A 1 117 ? -19.910 -2.556 -17.958 1.00 54.22 117 SER A CA 1
ATOM 881 C C . SER A 1 117 ? -19.832 -1.187 -18.629 1.00 54.22 117 SER A C 1
ATOM 883 O O . SER 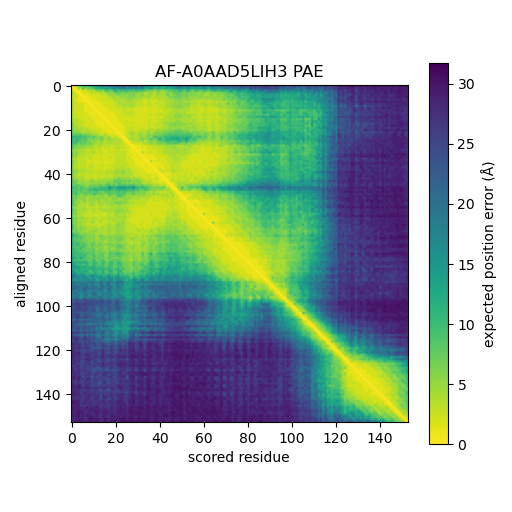A 1 117 ? -20.751 -0.379 -18.525 1.00 54.22 117 SER A O 1
ATOM 885 N N . LEU A 1 118 ? -18.723 -0.913 -19.319 1.00 56.75 118 LEU A N 1
ATOM 886 C CA . LEU A 1 118 ? -18.557 0.316 -20.106 1.00 56.75 118 LEU A CA 1
ATOM 887 C C . LEU A 1 118 ? -19.572 0.389 -21.261 1.00 56.75 118 LEU A C 1
ATOM 889 O O . LEU A 1 118 ? -19.733 1.429 -21.895 1.00 56.75 118 LEU A O 1
ATOM 893 N N . LEU A 1 119 ? -20.253 -0.726 -21.531 1.00 55.00 119 LEU A N 1
ATOM 894 C CA . LEU A 1 119 ? -21.370 -0.822 -22.448 1.00 55.00 119 LEU A CA 1
ATOM 895 C C . LEU A 1 119 ? -22.665 -0.398 -21.737 1.00 55.00 119 LEU A C 1
ATOM 897 O O . LEU A 1 119 ? -22.939 -0.884 -20.635 1.00 55.00 119 LEU A O 1
ATOM 901 N N . PRO A 1 120 ? -23.482 0.467 -22.363 1.00 56.44 120 PRO A N 1
ATOM 902 C CA . PRO A 1 120 ? -24.821 0.768 -21.878 1.00 56.44 120 PRO A CA 1
ATOM 903 C C . PRO A 1 120 ? -25.596 -0.530 -21.642 1.00 56.44 120 PRO A C 1
ATOM 905 O O . PRO A 1 120 ? -25.568 -1.428 -22.482 1.00 56.44 120 PRO A O 1
ATOM 908 N N . SER A 1 121 ? -26.348 -0.611 -20.546 1.00 58.25 121 SER A N 1
ATOM 909 C CA . SER A 1 121 ? -27.187 -1.774 -20.206 1.00 58.25 121 SER A CA 1
ATOM 910 C C . SER A 1 121 ? -28.234 -2.127 -21.276 1.00 58.25 121 SER A C 1
ATOM 912 O O . SER A 1 121 ? -28.802 -3.219 -21.258 1.00 58.25 121 SER A O 1
ATOM 914 N N . SER A 1 122 ? -28.482 -1.221 -22.225 1.00 56.62 122 SER A N 1
ATOM 915 C CA . SER A 1 122 ? -29.338 -1.421 -23.394 1.00 56.62 122 SER A CA 1
ATOM 916 C C . SER A 1 122 ? -28.688 -2.234 -24.519 1.00 56.62 122 SER A C 1
ATOM 918 O O . SER A 1 122 ? -29.400 -2.728 -25.392 1.00 56.62 122 SER A O 1
ATOM 920 N N . MET A 1 123 ? -27.362 -2.399 -24.519 1.00 55.41 123 MET A N 1
ATOM 921 C CA . MET A 1 123 ? -26.623 -3.073 -25.584 1.00 55.41 123 MET A CA 1
ATOM 922 C C . MET A 1 123 ? -26.200 -4.474 -25.125 1.00 55.41 123 MET A C 1
ATOM 924 O O . MET A 1 123 ? -25.089 -4.693 -24.649 1.00 55.41 123 MET A O 1
ATOM 928 N N . LYS A 1 124 ? -27.109 -5.446 -25.260 1.00 59.00 124 LYS A N 1
ATOM 929 C CA . LYS A 1 124 ? -26.796 -6.871 -25.068 1.00 59.00 124 LYS A CA 1
ATOM 930 C C . LYS A 1 124 ? -26.043 -7.393 -26.292 1.00 59.00 124 LYS A C 1
ATOM 932 O O . LYS A 1 124 ? -26.653 -7.915 -27.219 1.00 59.00 124 LYS A O 1
ATOM 937 N N . ILE A 1 125 ? -24.729 -7.200 -26.319 1.00 63.38 125 ILE A N 1
ATOM 938 C CA . ILE A 1 125 ? -23.857 -7.859 -27.296 1.00 63.38 125 ILE A CA 1
ATOM 939 C C . ILE A 1 125 ? -23.609 -9.279 -26.776 1.00 63.38 125 ILE A C 1
ATOM 941 O O . ILE A 1 125 ? -23.207 -9.446 -25.627 1.00 63.38 125 ILE A O 1
ATOM 945 N N . THR A 1 126 ? -23.905 -10.294 -27.584 1.00 72.69 126 THR A N 1
ATOM 946 C CA . THR A 1 126 ? -23.630 -11.694 -27.237 1.00 72.69 126 THR A CA 1
ATOM 947 C C . THR A 1 126 ? -22.122 -11.955 -27.264 1.00 72.69 126 THR A C 1
ATOM 949 O O . THR A 1 126 ? -21.402 -11.333 -28.046 1.00 72.69 126 THR A O 1
ATOM 952 N N . GLU A 1 127 ? -21.625 -12.868 -26.423 1.00 72.06 127 GLU A N 1
ATOM 953 C CA . GLU A 1 127 ? -20.191 -13.223 -26.371 1.00 72.06 127 GLU A CA 1
ATOM 954 C C . GLU A 1 127 ? -19.637 -13.635 -27.743 1.00 72.06 127 GLU A C 1
ATOM 956 O O . GLU A 1 127 ? -18.539 -13.233 -28.117 1.00 72.06 127 GLU A O 1
ATOM 961 N N . GLU A 1 128 ? -20.448 -14.314 -28.551 1.00 73.19 128 GLU A N 1
ATOM 962 C CA . GLU A 1 128 ? -20.121 -14.727 -29.921 1.00 73.19 128 GLU A CA 1
ATOM 963 C C . GLU A 1 128 ? -19.804 -13.534 -30.846 1.00 73.19 128 GLU A C 1
ATOM 965 O O . GLU A 1 128 ? -18.880 -13.581 -31.660 1.00 73.19 128 GLU A O 1
ATOM 970 N N . GLU A 1 129 ? -20.538 -12.426 -30.711 1.00 69.75 129 GLU A N 1
ATOM 971 C CA . GLU A 1 129 ? -20.313 -11.213 -31.505 1.00 69.75 129 GLU A CA 1
ATOM 972 C C . GLU A 1 129 ? -19.080 -10.440 -31.010 1.00 69.75 129 GLU A C 1
ATOM 974 O O . GLU A 1 129 ? -18.387 -9.797 -31.804 1.00 69.75 129 GLU A O 1
ATOM 979 N N . ILE A 1 130 ? -18.761 -10.531 -29.714 1.00 69.38 130 ILE A N 1
ATOM 980 C CA . ILE A 1 130 ? -17.518 -9.984 -29.156 1.00 69.38 130 ILE A CA 1
ATOM 981 C C . ILE A 1 130 ? -16.320 -10.754 -29.721 1.00 69.38 130 ILE A C 1
ATOM 983 O O . ILE A 1 130 ? -15.396 -10.134 -30.252 1.00 69.38 130 ILE A O 1
ATOM 987 N N . GLU A 1 131 ? -16.351 -12.087 -29.682 1.00 74.19 131 GLU A N 1
ATOM 988 C CA . GLU A 1 131 ? -15.280 -12.929 -30.224 1.00 74.19 131 GLU A CA 1
ATOM 989 C C . GLU A 1 131 ? -15.077 -12.705 -31.723 1.00 74.19 131 GLU A C 1
ATOM 991 O O . GLU A 1 131 ? -13.942 -12.538 -32.177 1.00 74.19 131 GLU A O 1
ATOM 996 N N . ARG A 1 132 ? -16.166 -12.595 -32.491 1.00 77.25 132 ARG A N 1
ATOM 997 C CA . ARG A 1 132 ? -16.105 -12.298 -33.926 1.00 77.25 132 ARG A CA 1
ATOM 998 C C . ARG A 1 132 ? -15.412 -10.963 -34.213 1.00 77.25 132 ARG A C 1
ATOM 1000 O O . ARG A 1 132 ? -14.598 -10.877 -35.132 1.00 77.25 132 ARG A O 1
ATOM 1007 N N . ARG A 1 133 ? -15.704 -9.917 -33.433 1.00 74.19 133 ARG A N 1
ATOM 1008 C CA . ARG A 1 133 ? -15.069 -8.595 -33.590 1.00 74.19 133 ARG A CA 1
ATOM 1009 C C . ARG A 1 133 ? -13.601 -8.607 -33.192 1.00 74.19 133 ARG A C 1
ATOM 1011 O O . ARG A 1 133 ? -12.793 -7.962 -33.857 1.00 74.19 133 ARG A O 1
ATOM 1018 N N . ILE A 1 134 ? -13.249 -9.352 -32.145 1.00 77.69 134 ILE A N 1
ATOM 1019 C CA . ILE A 1 134 ? -11.854 -9.532 -31.734 1.00 77.69 134 ILE A CA 1
ATOM 1020 C C . ILE A 1 134 ? -11.073 -10.242 -32.842 1.00 77.69 134 ILE A C 1
ATOM 1022 O O . ILE A 1 134 ? -10.016 -9.759 -33.238 1.00 77.69 134 ILE A O 1
ATOM 1026 N N . GLN A 1 135 ? -11.604 -11.336 -33.393 1.00 80.50 135 GLN A N 1
ATOM 1027 C CA . GLN A 1 135 ? -10.953 -12.075 -34.477 1.00 80.50 135 GLN A CA 1
ATOM 1028 C C . GLN A 1 135 ? -10.782 -11.219 -35.733 1.00 80.50 135 GLN A C 1
ATOM 1030 O O . GLN A 1 135 ? -9.687 -11.180 -36.291 1.00 80.50 135 GLN A O 1
ATOM 1035 N N . ALA A 1 136 ? -11.818 -10.472 -36.129 1.00 80.81 136 ALA A N 1
ATOM 1036 C CA . ALA A 1 136 ? -11.727 -9.538 -37.248 1.00 80.81 136 ALA A CA 1
ATOM 1037 C C . ALA A 1 136 ? -10.629 -8.489 -37.018 1.00 80.81 136 ALA A C 1
ATOM 1039 O O . ALA A 1 136 ? -9.826 -8.232 -37.913 1.00 80.81 136 ALA A O 1
ATOM 1040 N N . ARG A 1 137 ? -10.530 -7.935 -35.801 1.00 73.31 137 ARG A N 1
ATOM 1041 C CA . ARG A 1 137 ? -9.544 -6.889 -35.518 1.00 73.31 137 ARG A CA 1
ATOM 1042 C C . ARG A 1 137 ? -8.116 -7.416 -35.396 1.00 73.31 137 ARG A C 1
ATOM 1044 O O . ARG A 1 137 ? -7.179 -6.729 -35.788 1.00 73.31 137 ARG A O 1
ATOM 1051 N N . VAL A 1 138 ? -7.941 -8.634 -34.889 1.00 82.19 138 VAL A N 1
ATOM 1052 C CA . VAL A 1 138 ? -6.645 -9.330 -34.878 1.00 82.19 138 VAL A CA 1
ATOM 1053 C C . VAL A 1 138 ? -6.175 -9.623 -36.302 1.00 82.19 138 VAL A C 1
ATOM 1055 O O . VAL A 1 138 ? -4.990 -9.477 -36.593 1.00 82.19 138 VAL A O 1
ATOM 1058 N N . GLU A 1 139 ? -7.089 -10.000 -37.192 1.00 79.25 139 GLU A N 1
ATOM 1059 C CA . GLU A 1 139 ? -6.763 -10.268 -38.591 1.00 79.25 139 GLU A CA 1
ATOM 1060 C C . GLU A 1 139 ? -6.388 -8.986 -39.349 1.00 79.25 139 GLU A C 1
ATOM 1062 O O . GLU A 1 139 ? -5.380 -8.958 -40.052 1.00 79.25 139 GLU A O 1
ATOM 1067 N N . GLU A 1 140 ? -7.106 -7.884 -39.124 1.00 73.56 140 GLU A N 1
ATOM 1068 C CA . GLU A 1 140 ? -6.741 -6.569 -39.668 1.00 73.56 140 GLU A CA 1
ATOM 1069 C C . GLU A 1 140 ? -5.357 -6.102 -39.187 1.00 73.56 140 GLU A C 1
ATOM 1071 O O . GLU A 1 140 ? -4.577 -5.569 -39.975 1.00 73.56 140 GLU A O 1
ATOM 1076 N N . LEU A 1 141 ? -5.014 -6.337 -37.914 1.00 72.69 141 LEU A N 1
ATOM 1077 C CA . LEU A 1 141 ? -3.688 -6.012 -37.374 1.00 72.69 141 LEU A CA 1
ATOM 1078 C C . LEU A 1 141 ? -2.583 -6.880 -37.989 1.00 72.69 141 LEU A C 1
ATOM 1080 O O . LEU A 1 141 ? -1.511 -6.371 -38.305 1.00 72.69 141 LEU A O 1
ATOM 1084 N N . ARG A 1 142 ? -2.844 -8.172 -38.222 1.00 73.19 142 ARG A N 1
ATOM 1085 C CA . ARG A 1 142 ? -1.893 -9.060 -38.913 1.00 73.19 142 ARG A CA 1
ATOM 1086 C C . ARG A 1 142 ? -1.644 -8.636 -40.355 1.00 73.19 142 ARG A C 1
ATOM 1088 O O . ARG A 1 142 ? -0.509 -8.711 -40.821 1.00 73.19 142 ARG A O 1
ATOM 1095 N N . GLN A 1 143 ? -2.686 -8.199 -41.055 1.00 78.62 143 GLN A N 1
ATOM 1096 C CA . GLN A 1 143 ? -2.562 -7.704 -42.424 1.00 78.62 143 GLN A CA 1
ATOM 1097 C C . GLN A 1 143 ? -1.820 -6.364 -42.470 1.00 78.62 143 GLN A C 1
ATOM 1099 O O . GLN A 1 143 ? -0.954 -6.195 -43.327 1.00 78.62 143 GLN A O 1
ATOM 1104 N N . ALA A 1 144 ? -2.070 -5.468 -41.509 1.00 69.50 144 ALA A N 1
ATOM 1105 C CA . ALA A 1 144 ? -1.325 -4.218 -41.361 1.00 69.50 144 ALA A CA 1
ATOM 1106 C C . ALA A 1 144 ? 0.179 -4.469 -41.120 1.00 69.50 144 ALA A C 1
ATOM 1108 O O . ALA A 1 144 ? 1.021 -3.925 -41.840 1.00 69.50 144 ALA A O 1
ATOM 1109 N N . ASP A 1 145 ? 0.525 -5.378 -40.202 1.00 69.31 145 ASP A N 1
ATOM 1110 C CA . ASP A 1 145 ? 1.915 -5.776 -39.926 1.00 69.31 145 ASP A CA 1
ATOM 1111 C C . ASP A 1 145 ? 2.603 -6.413 -41.147 1.00 69.31 145 ASP A C 1
ATOM 1113 O O . ASP A 1 145 ? 3.806 -6.239 -41.366 1.00 69.31 145 ASP A O 1
ATOM 1117 N N . ALA A 1 146 ? 1.855 -7.170 -41.954 1.00 68.56 146 ALA A N 1
ATOM 1118 C CA . ALA A 1 146 ? 2.363 -7.764 -43.185 1.00 68.56 146 ALA A CA 1
ATOM 1119 C C . ALA A 1 146 ? 2.619 -6.703 -44.268 1.00 68.56 146 ALA A C 1
ATOM 1121 O O . ALA A 1 146 ? 3.675 -6.741 -44.906 1.00 68.56 146 ALA A O 1
ATOM 1122 N N . SER A 1 147 ? 1.714 -5.729 -44.430 1.00 66.88 147 SER A N 1
ATOM 1123 C CA . SER A 1 147 ? 1.901 -4.610 -45.364 1.00 66.88 147 SER A CA 1
ATOM 1124 C C . SER A 1 147 ? 3.087 -3.718 -44.984 1.00 66.88 147 SER A C 1
ATOM 1126 O O . SER A 1 147 ? 3.916 -3.404 -45.840 1.00 66.88 147 SER A O 1
ATOM 1128 N N . GLU A 1 148 ? 3.266 -3.415 -43.693 1.00 63.53 148 GLU A N 1
ATOM 1129 C CA . GLU A 1 148 ? 4.408 -2.625 -43.214 1.00 63.53 148 GLU A CA 1
ATOM 1130 C C . GLU A 1 148 ? 5.756 -3.338 -43.415 1.00 63.53 148 GLU A C 1
ATOM 1132 O O . GLU A 1 148 ? 6.795 -2.693 -43.582 1.00 63.53 148 GLU A O 1
ATOM 1137 N N . ARG A 1 149 ? 5.775 -4.678 -43.406 1.00 58.88 149 ARG A N 1
ATOM 1138 C CA . ARG A 1 149 ? 6.986 -5.467 -43.690 1.00 58.88 149 ARG A CA 1
ATOM 1139 C C . ARG A 1 149 ? 7.298 -5.574 -45.180 1.00 58.88 149 ARG A C 1
ATOM 1141 O O . ARG A 1 149 ? 8.472 -5.723 -45.514 1.00 58.88 149 ARG A O 1
ATOM 1148 N N . SER A 1 150 ? 6.300 -5.504 -46.061 1.00 57.00 150 SER A N 1
ATOM 1149 C CA . SER A 1 150 ? 6.525 -5.490 -47.513 1.00 57.00 150 SER A CA 1
ATOM 1150 C C . SER A 1 150 ? 7.027 -4.146 -48.040 1.00 57.00 150 SER A C 1
ATOM 1152 O O . SER A 1 150 ? 7.806 -4.145 -48.982 1.00 57.00 150 SER A O 1
ATOM 1154 N N . GLU A 1 151 ? 6.659 -3.022 -47.416 1.00 54.38 151 GLU A N 1
ATOM 1155 C CA . GLU A 1 151 ? 7.145 -1.684 -47.809 1.00 54.38 151 GLU A CA 1
ATOM 1156 C C . GLU A 1 151 ? 8.574 -1.377 -47.325 1.00 54.38 151 GLU A C 1
ATOM 1158 O O . GLU A 1 151 ? 9.207 -0.437 -47.799 1.00 54.38 151 GLU A O 1
ATOM 1163 N N . LYS A 1 152 ? 9.106 -2.165 -46.381 1.00 52.38 152 LYS A N 1
ATOM 1164 C CA . LYS A 1 152 ? 10.471 -2.019 -45.835 1.00 52.38 152 LYS A CA 1
ATOM 1165 C C . LYS A 1 152 ? 11.527 -2.897 -46.529 1.00 52.38 152 LYS A C 1
ATOM 1167 O O . LYS A 1 152 ? 12.649 -2.982 -46.027 1.00 52.38 152 LYS A O 1
ATOM 1172 N N . LYS A 1 153 ? 11.183 -3.565 -47.634 1.00 44.56 153 LYS A N 1
ATOM 1173 C CA . LYS A 1 153 ? 12.099 -4.349 -48.481 1.00 44.56 153 LYS A CA 1
ATOM 1174 C C . LYS A 1 153 ? 12.328 -3.648 -49.811 1.00 44.56 153 LYS A C 1
ATOM 1176 O O . LYS A 1 153 ? 13.479 -3.731 -50.289 1.00 44.56 153 LYS A O 1
#

pLDDT: mean 74.72, std 13.03, range [43.53, 91.0]

Organism: Pythium insidiosum (NCBI:txid114742)

Secondary structure (DSSP, 8-state):
-HHHHHHHHHHHHHHHHHHHHHHT---HHHHHHHHHHHHHHHHHHHHHHHHHHHHHHHHHHHHHHHHHHHHHHHHHHHHHHHHHHHHHHSSPPGGGS--SGGG-TTTS---------SS-TT----HHHHHHHHHHHHHHHHHHHHHHHHTT-

Sequence (153 aa):
MGANFFLVSSTYLTLEEVIAHQTGRRDWATGSVAGAATGGFYAGLVSGRLRGLQGAAAGAAAGAAVFLGREQFHKWRLTKAVERYEEKYGTAPKVYYPNSDALVETKGPVRALEFPSLLPSSMKITEEEIERRIQARVEELRQADASERSEKK

Mean predicted aligned error: 15.87 Å

Nearest PDB structures (foldseek):
  7zm7-assembly1_J  TM=5.802E-01  e=5.889E-01  Thermochaetoides thermophila DSM 1495
  7o6y-assembly1_J  TM=8.504E-01  e=4.625E+00  Yarrowia lipolytica
  5gup-assembly1_V  TM=8.650E-01  e=9.541E+00  Sus scrofa

Solvent-accessible surface area (backbone atoms only — not comparable to full-atom values): 8439 Å² total; per-residue (Å²): 118,65,68,65,52,50,50,55,50,52,53,27,53,52,41,28,52,53,47,14,61,73,68,67,44,52,47,48,65,33,28,18,51,21,17,19,53,45,28,16,50,56,32,23,75,77,62,37,71,71,39,10,54,53,22,16,54,53,18,20,52,51,21,29,50,52,44,56,48,50,54,52,49,49,53,51,53,47,52,54,50,44,53,58,44,30,77,74,72,42,86,69,61,77,84,66,52,92,82,56,70,79,76,38,85,51,67,43,79,68,73,78,86,73,70,74,69,91,58,58,93,86,64,84,74,52,70,70,60,52,52,51,52,50,52,53,51,54,50,53,50,53,52,51,57,51,52,59,57,62,76,74,111

Foldseek 3Di:
DPVVVVVLVVQLVVQLLVQCVVVQAQALQSLLQSQLVSQLVVLCVVPHNVSSNVRSNVRSVVRSVVLVVLQVVQLVVLVVVLVVCCVPPNHDPPVSHPPDPCSRPRGDGSPPPPPPPPDDPPDPDDPVNVVVVVVVVVVVVVVVVVVVVVVVD